Protein AF-A0A431HHY2-F1 (afdb_monomer)

Mean predicted aligned error: 12.93 Å

Solvent-accessible surface area (backbone atoms only — not comparable to full-atom values): 9020 Å² total; per-residue (Å²): 140,82,67,71,76,64,65,70,68,75,62,86,76,83,89,82,85,90,81,80,94,66,87,77,80,78,83,81,70,84,79,79,87,78,84,53,71,68,58,51,53,54,52,57,72,69,54,67,92,82,64,78,91,84,76,64,59,43,60,59,84,69,78,81,83,72,80,90,54,57,66,50,78,49,74,42,54,70,68,56,51,50,61,50,50,70,73,51,55,72,61,56,72,45,52,48,91,64,25,34,66,52,68,47,78,46,80,40,76,30,80,78,44,65,81,67,84,52,88,47,73,27,30,41,39,40,42,35,40,26,34,50,59,98,89,116

Sequence (136 aa):
MKKFHEFVADRQMQSNPDQALNPIQTKSEKDFWKATKPEILEFWKKLRSDSPILMKPIEYNHKGSTYGEDGIRITGSPQFIQSVLARLKEFLNFESPQTKLSVSYRETQSPSASQFGNTKTSYVFYLQTKKRGEGA

Secondary structure (DSSP, 8-state):
---THHHHHTTS----------------S-PPP---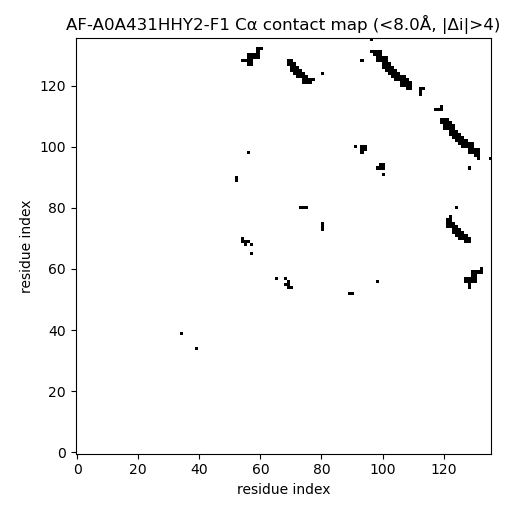HHHHHHHHHHS-TTPPP--PPBPTT--S--TTSSEEEEEE-HHHHHHHHTT-GGGGGG-SSSEEEEEEEEEEE-TTGGGS-S--EEEEEEEEEEEPPTT-

pLDDT: mean 80.5, std 20.32, range [36.81, 98.38]

Radius of gyration: 23.6 Å; Cα contacts (8 Å, |Δi|>4): 121; chains: 1; bounding box: 62×45×54 Å

Foldseek 3Di:
DDDCVVVVVPPPDDDDDDDDDDPDPPPPDPDDDDDDPVVVVVVVVPDDPPDADDADAAEPPDDDDCPPHDKDKDKFAPVVVVVVVVVVVSCVVLPDLFKHKDKDKDWDFDPVCVVPPDDGTMIMIMIHMHTDDPPD

Nearest PDB structures (foldseek):
  2z7c-assembly1_A  TM=3.523E-01  e=8.257E-01  Pyrococcus horikoshii
  6sjl-assembly1_D  TM=3.966E-01  e=1.282E+00  Escherichia coli
  7aih-assembly1_N  TM=1.757E-01  e=5.436E+00  Leishmania major

Structure (mmCIF, N/CA/C/O backbone):
data_AF-A0A431HHY2-F1
#
_entry.id   AF-A0A431HHY2-F1
#
loop_
_atom_site.group_PDB
_atom_site.id
_atom_site.type_symbol
_atom_site.label_atom_id
_atom_site.label_alt_id
_atom_site.label_comp_id
_atom_site.label_asym_id
_atom_site.label_entity_id
_atom_site.label_seq_id
_atom_site.pdbx_PDB_ins_code
_atom_site.Cartn_x
_atom_site.Cartn_y
_atom_site.Cartn_z
_atom_site.occupancy
_atom_site.B_iso_or_equiv
_atom_site.auth_seq_id
_atom_site.auth_comp_id
_atom_site.auth_asym_id
_atom_site.auth_atom_id
_atom_site.pdbx_PDB_model_num
ATOM 1 N N . MET A 1 1 ? 24.598 -33.243 7.941 1.00 45.44 1 MET A N 1
ATOM 2 C CA . MET A 1 1 ? 24.559 -31.788 7.670 1.00 45.44 1 MET A CA 1
ATOM 3 C C . MET A 1 1 ? 23.753 -31.123 8.775 1.00 45.44 1 MET A C 1
ATOM 5 O O . MET A 1 1 ? 22.600 -31.493 8.943 1.00 45.44 1 MET A O 1
ATOM 9 N N . LYS A 1 2 ? 24.365 -30.225 9.557 1.00 36.81 2 LYS A N 1
ATOM 10 C CA . LYS A 1 2 ? 23.725 -29.491 10.668 1.00 36.81 2 LYS A CA 1
ATOM 11 C C . LYS A 1 2 ? 23.334 -28.076 10.206 1.00 36.81 2 LYS A C 1
ATOM 13 O O . LYS A 1 2 ? 24.056 -27.503 9.392 1.00 36.8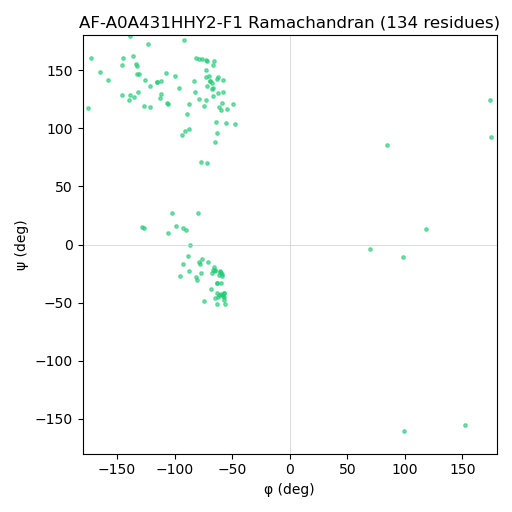1 2 LYS A O 1
ATOM 18 N N . LYS A 1 3 ? 22.211 -27.522 10.688 1.00 58.19 3 LYS A N 1
ATOM 19 C CA . LYS A 1 3 ? 21.771 -26.141 10.388 1.00 58.19 3 LYS A CA 1
ATOM 20 C C . LYS A 1 3 ? 22.483 -25.145 11.319 1.00 58.19 3 LYS A C 1
ATOM 22 O O . LYS A 1 3 ? 22.672 -25.408 12.498 1.00 58.19 3 LYS A O 1
ATOM 27 N N . PHE A 1 4 ? 22.876 -23.991 10.784 1.00 53.97 4 PHE A N 1
ATOM 28 C CA . PHE A 1 4 ? 23.831 -23.057 11.403 1.00 53.97 4 PHE A CA 1
ATOM 29 C C . PHE A 1 4 ? 23.360 -22.366 12.700 1.00 53.97 4 PHE A C 1
ATOM 31 O O . PHE A 1 4 ? 24.206 -21.965 13.493 1.00 53.97 4 PHE A O 1
ATOM 38 N N . HIS A 1 5 ? 22.053 -22.263 12.986 1.00 50.97 5 HIS A N 1
ATOM 39 C CA . HIS A 1 5 ? 21.617 -21.659 14.259 1.00 50.97 5 HIS A CA 1
ATOM 40 C C . HIS A 1 5 ? 21.996 -22.519 15.482 1.00 50.97 5 HIS A C 1
ATOM 42 O O . HIS A 1 5 ? 22.129 -21.986 16.579 1.00 50.97 5 HIS A O 1
ATOM 48 N N . GLU A 1 6 ? 22.179 -23.835 15.307 1.00 50.94 6 GLU A N 1
ATOM 49 C CA . GLU A 1 6 ? 22.596 -24.760 16.375 1.00 50.94 6 GLU A CA 1
ATOM 50 C C . GLU A 1 6 ? 24.101 -24.659 16.668 1.00 50.94 6 GLU A C 1
ATOM 52 O O . GLU A 1 6 ? 24.551 -25.054 17.733 1.00 50.94 6 GLU A O 1
ATOM 57 N N . PHE A 1 7 ? 24.896 -24.071 15.766 1.00 51.94 7 PHE A N 1
ATOM 58 C CA . PHE A 1 7 ? 26.325 -23.849 16.004 1.00 51.94 7 PHE A CA 1
ATOM 59 C C . PHE A 1 7 ? 26.596 -22.656 16.938 1.00 51.94 7 PHE A C 1
ATOM 61 O O . PHE A 1 7 ? 27.637 -22.604 17.586 1.00 51.94 7 PHE A O 1
ATOM 68 N N . VAL A 1 8 ? 25.672 -21.692 17.023 1.00 56.94 8 VAL A N 1
ATOM 69 C CA . VAL A 1 8 ? 25.882 -20.439 17.774 1.00 56.94 8 VAL A CA 1
ATOM 70 C C . VAL A 1 8 ? 25.498 -20.572 19.255 1.00 56.94 8 VAL A C 1
ATOM 72 O O . VAL A 1 8 ? 26.031 -19.844 20.087 1.00 56.94 8 VAL A O 1
ATOM 75 N N . ALA A 1 9 ? 24.635 -21.529 19.609 1.00 53.16 9 ALA A N 1
ATOM 76 C CA . ALA A 1 9 ? 24.238 -21.770 20.999 1.00 53.16 9 ALA A CA 1
ATOM 77 C C . ALA A 1 9 ? 25.260 -22.618 21.793 1.00 53.16 9 ALA A C 1
ATOM 79 O O . ALA A 1 9 ? 25.412 -22.418 22.994 1.00 53.16 9 ALA A O 1
ATOM 80 N N . ASP A 1 10 ? 26.023 -23.492 21.128 1.00 47.25 10 ASP A N 1
ATOM 81 C CA . ASP A 1 10 ? 26.823 -24.556 21.768 1.00 47.25 10 ASP A CA 1
ATOM 82 C C . ASP A 1 10 ? 28.290 -24.197 22.100 1.00 47.25 10 ASP A C 1
ATOM 84 O O . ASP A 1 10 ? 29.099 -25.075 22.399 1.00 47.25 10 ASP A O 1
ATOM 88 N N . ARG A 1 11 ? 28.686 -22.917 22.070 1.00 46.84 11 ARG A N 1
ATOM 89 C CA . ARG A 1 11 ? 30.054 -22.505 22.471 1.00 46.84 11 ARG A CA 1
ATOM 90 C C . ARG A 1 11 ? 30.135 -21.403 23.524 1.00 46.84 11 ARG A C 1
ATOM 92 O O . ARG A 1 11 ? 31.225 -20.905 23.798 1.00 46.84 11 ARG A O 1
ATOM 99 N N . GLN A 1 12 ? 29.036 -21.100 24.212 1.00 49.44 12 GLN A N 1
ATOM 100 C CA . GLN A 1 12 ? 29.130 -20.580 25.578 1.00 49.44 12 GLN A CA 1
ATOM 101 C C . GLN A 1 12 ? 29.448 -21.740 26.528 1.00 49.44 12 GLN A C 1
ATOM 103 O O . GLN A 1 12 ? 28.559 -22.165 27.238 1.00 49.44 12 GLN A O 1
ATOM 108 N N . MET A 1 13 ? 30.668 -22.287 26.486 1.00 49.50 13 MET A N 1
ATOM 109 C CA . MET A 1 13 ? 31.350 -23.021 27.572 1.00 49.50 13 MET A CA 1
ATOM 110 C C . MET A 1 13 ? 32.672 -23.573 27.016 1.00 49.50 13 MET A C 1
ATOM 112 O O . MET A 1 13 ? 32.691 -24.662 26.455 1.00 49.50 13 MET A O 1
ATOM 116 N N . GLN A 1 14 ? 33.772 -22.825 27.153 1.00 38.97 14 GLN A N 1
ATOM 117 C CA . GLN A 1 14 ? 35.093 -23.374 27.503 1.00 38.97 14 GLN A CA 1
ATOM 118 C C . GLN A 1 14 ? 36.112 -22.243 27.700 1.00 38.97 14 GLN A C 1
ATOM 120 O O . GLN A 1 14 ? 36.413 -21.461 26.805 1.00 38.97 14 GLN A O 1
ATOM 125 N N . SER A 1 15 ? 36.603 -22.175 28.930 1.00 43.41 15 SER A N 1
ATOM 126 C CA . SER A 1 15 ? 37.634 -21.302 29.477 1.00 43.41 15 SER A CA 1
ATOM 127 C C . SER A 1 15 ? 39.047 -21.820 29.175 1.00 43.41 15 SER A C 1
ATOM 129 O O . SER A 1 15 ? 39.320 -22.975 29.494 1.00 43.41 15 SER 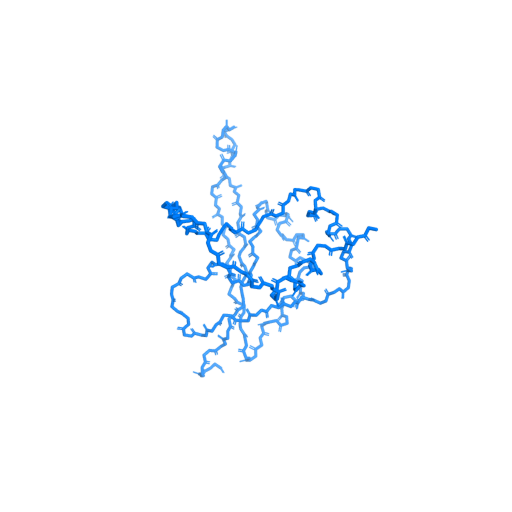A O 1
ATOM 131 N N . ASN A 1 16 ? 39.956 -20.968 28.678 1.00 43.62 16 ASN A N 1
ATOM 132 C CA . ASN A 1 16 ? 41.309 -20.814 29.245 1.00 43.62 16 ASN A CA 1
ATOM 133 C C . ASN A 1 16 ? 42.014 -19.531 28.730 1.00 43.62 16 ASN A C 1
ATOM 135 O O . ASN A 1 16 ? 41.722 -19.112 27.608 1.00 43.62 16 ASN A O 1
ATOM 139 N N . PRO A 1 17 ? 42.891 -18.899 29.541 1.00 47.94 17 PRO A N 1
ATOM 140 C CA . PRO A 1 17 ? 43.475 -17.582 29.305 1.00 47.94 17 PRO A CA 1
ATOM 141 C C . PRO A 1 17 ? 44.811 -17.671 28.546 1.00 47.94 17 PRO A C 1
ATOM 143 O O . PRO A 1 17 ? 45.329 -18.756 28.309 1.00 47.94 17 PRO A O 1
ATOM 146 N N . ASP A 1 18 ? 45.356 -16.503 28.215 1.00 44.78 18 ASP A N 1
ATOM 147 C CA . ASP A 1 18 ? 46.652 -16.254 27.573 1.00 44.78 18 ASP A CA 1
ATOM 148 C C . ASP A 1 18 ? 46.679 -16.347 26.045 1.00 44.78 18 ASP A C 1
ATOM 150 O O . ASP A 1 18 ? 47.104 -17.337 25.457 1.00 44.78 18 ASP A O 1
ATOM 154 N N . GLN A 1 19 ? 46.337 -15.227 25.397 1.00 39.62 19 GLN A N 1
ATOM 155 C CA . GLN A 1 19 ? 47.128 -14.716 24.277 1.00 39.62 19 GLN A CA 1
ATOM 156 C C . GLN A 1 19 ? 46.907 -13.213 24.053 1.00 39.62 19 GLN A C 1
ATOM 158 O O . GLN A 1 19 ? 45.824 -12.667 24.250 1.00 39.62 19 GLN A O 1
ATOM 163 N N . ALA A 1 20 ? 48.018 -12.566 23.714 1.00 39.31 20 ALA A N 1
ATOM 164 C CA . ALA A 1 20 ? 48.326 -11.153 23.850 1.00 39.31 20 ALA A CA 1
ATOM 165 C C . ALA A 1 20 ? 47.486 -10.182 22.999 1.00 39.31 20 ALA A C 1
ATOM 167 O O . ALA A 1 20 ? 46.931 -10.518 21.955 1.00 39.31 20 ALA A O 1
ATOM 168 N N . LEU A 1 21 ? 47.464 -8.940 23.489 1.00 44.41 21 LEU A N 1
ATOM 169 C CA . LEU A 1 21 ? 46.784 -7.749 22.986 1.00 44.41 21 LEU A CA 1
ATOM 170 C C . LEU A 1 21 ? 46.995 -7.517 21.479 1.00 44.41 21 LEU A C 1
ATOM 172 O O . LEU A 1 21 ? 48.018 -6.980 21.060 1.00 44.41 21 LEU A O 1
ATOM 176 N N . ASN A 1 22 ? 45.975 -7.830 20.681 1.00 40.47 22 ASN A N 1
ATOM 177 C CA . ASN A 1 22 ? 45.767 -7.208 19.377 1.00 40.47 22 ASN A CA 1
ATOM 178 C C . ASN A 1 22 ? 44.769 -6.054 19.549 1.00 40.47 22 ASN A C 1
ATOM 180 O O . ASN A 1 22 ? 43.751 -6.250 20.221 1.00 40.47 22 ASN A O 1
ATOM 184 N N . PRO A 1 23 ? 45.018 -4.862 18.974 1.00 42.12 23 PRO A N 1
ATOM 185 C CA . PRO A 1 23 ? 44.074 -3.760 19.061 1.00 42.12 23 PRO A CA 1
ATOM 186 C C . PRO A 1 23 ? 42.755 -4.201 18.429 1.00 42.12 23 PRO A C 1
ATOM 188 O O . PRO A 1 23 ? 42.683 -4.525 17.243 1.00 42.12 23 PRO A O 1
ATOM 191 N N . ILE A 1 24 ? 41.727 -4.259 19.274 1.00 44.75 24 ILE A N 1
ATOM 192 C CA . ILE A 1 24 ? 40.357 -4.603 18.926 1.00 44.75 24 ILE A CA 1
ATOM 193 C C . ILE A 1 24 ? 39.929 -3.639 17.821 1.00 44.75 24 ILE A C 1
ATOM 195 O O . ILE A 1 24 ? 39.646 -2.470 18.077 1.00 44.75 24 ILE A O 1
ATOM 199 N N . GLN A 1 25 ? 39.885 -4.129 16.581 1.00 47.50 25 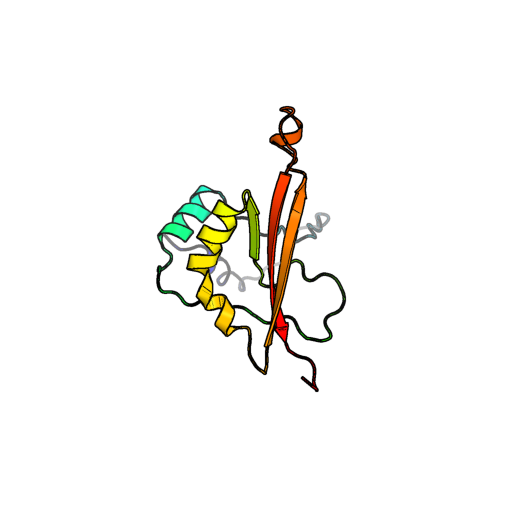GLN A N 1
ATOM 200 C CA . GLN A 1 25 ? 39.078 -3.508 15.544 1.00 47.50 25 GLN A CA 1
ATOM 201 C C . GLN A 1 25 ? 37.636 -3.621 16.023 1.00 47.50 25 GLN A C 1
ATOM 203 O O . GLN A 1 25 ? 36.991 -4.661 15.884 1.00 47.50 25 GLN A O 1
ATOM 208 N N . THR A 1 26 ? 37.142 -2.562 16.653 1.00 44.72 26 THR A N 1
ATOM 209 C CA . THR A 1 26 ? 35.729 -2.396 16.959 1.00 44.72 26 THR A CA 1
ATOM 210 C C . THR A 1 26 ? 34.996 -2.294 15.630 1.00 44.72 26 THR A C 1
ATOM 212 O O . THR A 1 26 ? 34.812 -1.210 15.084 1.00 44.72 26 THR A O 1
ATOM 215 N N . LYS A 1 27 ? 34.607 -3.445 15.077 1.00 49.28 27 LYS A N 1
ATOM 216 C CA . LYS A 1 27 ? 33.673 -3.547 13.959 1.00 49.28 27 LYS A CA 1
ATOM 217 C C . LYS A 1 27 ? 32.278 -3.207 14.494 1.00 49.28 27 LYS A C 1
ATOM 219 O O . LYS A 1 27 ? 31.437 -4.074 14.709 1.00 49.28 27 LYS A O 1
ATOM 224 N N . SER A 1 28 ? 32.083 -1.936 14.827 1.00 60.03 28 SER A N 1
ATOM 225 C CA . SER A 1 28 ? 30.801 -1.369 15.216 1.00 60.03 28 SER A CA 1
ATOM 226 C C . SER A 1 28 ? 30.076 -0.916 13.957 1.00 60.03 28 SER A C 1
ATOM 228 O O . SER A 1 28 ? 30.399 0.135 13.422 1.00 60.03 28 SER A O 1
ATOM 230 N N . GLU A 1 29 ? 29.147 -1.741 13.484 1.00 56.75 29 GLU A N 1
ATOM 231 C CA . GLU A 1 29 ? 27.825 -1.368 12.959 1.00 56.75 29 GLU A CA 1
ATOM 232 C C . GLU A 1 29 ? 27.182 -2.638 12.389 1.00 56.75 29 GLU A C 1
ATOM 234 O O . GLU A 1 29 ? 27.781 -3.376 11.612 1.00 56.75 29 GLU A O 1
ATOM 239 N N . LYS A 1 30 ? 25.983 -2.969 12.875 1.00 60.91 30 LYS A N 1
ATOM 240 C CA . LYS A 1 30 ? 25.226 -4.141 12.430 1.00 60.91 30 LYS A CA 1
ATOM 241 C C . LYS A 1 30 ? 24.862 -3.948 10.960 1.00 60.91 30 LYS A C 1
ATOM 243 O O . LYS A 1 30 ? 23.947 -3.183 10.669 1.00 60.91 30 LYS A O 1
ATOM 248 N N . ASP A 1 31 ? 25.530 -4.659 10.060 1.00 74.19 31 ASP A N 1
ATOM 249 C CA . ASP A 1 31 ? 25.090 -4.752 8.670 1.00 74.19 31 ASP A CA 1
ATOM 250 C C . ASP A 1 31 ? 23.636 -5.245 8.648 1.00 74.19 31 ASP A C 1
ATOM 252 O O . ASP A 1 31 ? 23.318 -6.345 9.114 1.00 74.19 31 ASP A O 1
ATOM 256 N N . PHE A 1 32 ? 22.725 -4.407 8.152 1.00 84.25 32 PHE A N 1
ATOM 257 C CA . PHE A 1 32 ? 21.337 -4.805 7.963 1.00 84.25 32 PHE A CA 1
ATOM 258 C C . PHE A 1 32 ? 21.283 -5.954 6.955 1.00 84.25 32 PHE A C 1
ATOM 260 O O . PHE A 1 32 ? 21.864 -5.885 5.870 1.00 84.25 32 PHE A O 1
ATOM 267 N N . TRP A 1 33 ? 20.566 -7.018 7.308 1.00 90.88 33 TRP A N 1
ATOM 268 C CA . TRP A 1 33 ? 20.393 -8.156 6.416 1.00 90.88 33 TRP A CA 1
ATOM 269 C C . TRP A 1 33 ? 19.635 -7.757 5.138 1.00 90.88 33 TRP A C 1
ATOM 271 O O . TRP A 1 33 ? 18.683 -6.975 5.180 1.00 90.88 33 TRP A O 1
ATOM 281 N N . LYS A 1 34 ? 20.034 -8.337 4.000 1.00 93.44 34 LYS A N 1
ATOM 282 C CA . LYS A 1 34 ? 19.404 -8.134 2.691 1.00 93.44 34 LYS A CA 1
ATOM 283 C C . LYS A 1 34 ? 19.324 -9.455 1.926 1.00 93.44 34 LYS A C 1
ATOM 285 O O . LYS A 1 34 ? 20.352 -10.074 1.676 1.00 93.44 34 LYS A O 1
ATOM 290 N N . ALA A 1 35 ? 18.121 -9.839 1.498 1.00 95.06 35 ALA A N 1
ATOM 291 C CA . ALA A 1 35 ? 17.927 -10.975 0.596 1.00 95.06 35 ALA A CA 1
ATOM 292 C C . ALA A 1 35 ? 18.380 -10.673 -0.838 1.00 95.06 35 ALA A C 1
ATOM 294 O O . ALA A 1 35 ? 18.263 -9.551 -1.345 1.00 95.06 35 ALA A O 1
ATOM 295 N N . THR A 1 36 ? 18.815 -11.718 -1.530 1.00 97.06 36 THR A N 1
ATOM 296 C CA . THR A 1 36 ? 19.036 -11.729 -2.974 1.00 97.06 36 THR A CA 1
ATOM 297 C C . THR A 1 36 ? 17.715 -11.892 -3.739 1.00 97.06 36 THR A C 1
ATOM 299 O O . THR A 1 36 ? 16.709 -12.378 -3.221 1.00 97.06 36 THR A O 1
ATOM 302 N N . LYS A 1 37 ? 17.700 -11.509 -5.023 1.00 97.56 37 LYS A N 1
ATOM 303 C CA . LYS A 1 37 ? 16.514 -11.667 -5.885 1.00 97.56 37 LYS A CA 1
ATOM 304 C C . LYS A 1 37 ? 16.028 -13.128 -5.985 1.00 97.56 37 LYS A C 1
ATOM 306 O O . LYS A 1 37 ? 14.817 -13.318 -5.884 1.00 97.56 37 LYS A O 1
ATOM 311 N N . PRO A 1 38 ? 16.895 -14.147 -6.180 1.00 98.38 38 PRO A N 1
ATOM 312 C CA . PRO A 1 38 ? 16.455 -15.543 -6.197 1.00 98.38 38 PRO A CA 1
ATOM 313 C C . PRO A 1 38 ? 15.748 -15.966 -4.906 1.00 98.38 38 PRO A C 1
ATOM 315 O O . PRO A 1 38 ? 14.668 -16.545 -4.984 1.00 98.38 38 PRO A O 1
ATOM 318 N N . GLU A 1 39 ? 16.293 -15.598 -3.742 1.00 97.88 39 GLU A N 1
ATOM 319 C CA . GLU A 1 39 ? 15.692 -15.904 -2.436 1.00 97.88 39 GLU A CA 1
ATOM 320 C C . GLU A 1 39 ? 14.309 -15.258 -2.281 1.00 97.88 39 GLU A C 1
ATOM 322 O O . GLU A 1 39 ? 13.367 -15.918 -1.850 1.00 97.88 39 GLU A O 1
ATOM 327 N N . ILE A 1 40 ? 14.150 -13.993 -2.694 1.00 97.75 40 ILE A N 1
ATOM 328 C CA . ILE A 1 40 ? 12.857 -13.286 -2.651 1.00 97.75 40 ILE A CA 1
ATOM 329 C C . ILE A 1 40 ? 11.821 -13.984 -3.539 1.00 97.75 40 ILE A C 1
ATOM 331 O O . ILE A 1 40 ? 10.676 -14.170 -3.130 1.00 97.75 40 ILE A O 1
ATOM 335 N N . LEU A 1 41 ? 12.202 -14.371 -4.760 1.00 98.12 41 LEU A N 1
ATOM 336 C CA . LEU A 1 41 ? 11.290 -15.038 -5.692 1.00 98.12 41 LEU A CA 1
ATOM 337 C C . LEU A 1 41 ? 10.907 -16.441 -5.214 1.00 98.12 41 LEU A C 1
ATOM 339 O O . LEU A 1 41 ? 9.758 -16.847 -5.381 1.00 98.12 41 LEU A O 1
ATOM 343 N N . GLU A 1 42 ? 11.846 -17.184 -4.631 1.00 98.06 42 GLU A N 1
ATOM 344 C CA . GLU A 1 42 ? 11.569 -18.489 -4.033 1.00 98.06 42 GLU A CA 1
ATOM 345 C C . GLU A 1 42 ? 10.637 -18.359 -2.823 1.00 98.06 42 GLU A C 1
ATOM 347 O O . GLU A 1 42 ? 9.655 -19.094 -2.729 1.00 98.06 42 GLU A O 1
ATOM 352 N N . PHE A 1 43 ? 10.906 -17.398 -1.936 1.00 97.06 43 PHE A N 1
ATOM 353 C CA . PHE A 1 43 ? 10.038 -17.074 -0.808 1.00 97.06 43 PHE A CA 1
ATOM 354 C C . PHE A 1 43 ? 8.620 -16.738 -1.277 1.00 97.06 43 PHE A C 1
ATOM 356 O O . PHE A 1 43 ? 7.664 -17.353 -0.810 1.00 97.06 43 PHE A O 1
ATOM 363 N N . TRP A 1 44 ? 8.478 -15.833 -2.251 1.00 96.38 44 TRP A N 1
ATOM 364 C CA . TRP A 1 44 ? 7.171 -15.409 -2.756 1.00 96.38 44 TRP A CA 1
ATOM 365 C C . TRP A 1 44 ? 6.375 -16.586 -3.337 1.00 96.38 44 TRP A C 1
ATOM 367 O O . TRP A 1 44 ? 5.200 -16.745 -3.023 1.00 96.38 44 TRP A O 1
ATOM 377 N N . LYS A 1 45 ? 7.010 -17.480 -4.104 1.00 97.00 45 LYS A N 1
ATOM 378 C CA . LYS A 1 45 ? 6.342 -18.681 -4.647 1.00 97.00 45 LYS A CA 1
ATOM 379 C C . LYS A 1 45 ? 5.808 -19.633 -3.573 1.00 97.00 45 LYS A C 1
ATOM 381 O O . LYS A 1 45 ? 4.885 -20.389 -3.854 1.00 97.00 45 LYS A O 1
ATOM 386 N N . LYS A 1 46 ? 6.407 -19.632 -2.380 1.00 97.06 46 LYS A N 1
ATOM 387 C CA . LYS A 1 46 ? 6.014 -20.493 -1.255 1.00 97.06 46 LYS A CA 1
ATOM 388 C C . LYS A 1 46 ? 4.934 -19.868 -0.368 1.00 97.06 46 LYS A C 1
ATOM 390 O O . LYS A 1 46 ? 4.416 -20.559 0.507 1.00 97.06 46 LYS A O 1
ATOM 395 N N . LEU A 1 47 ? 4.606 -18.587 -0.558 1.00 95.56 47 LEU A N 1
ATOM 3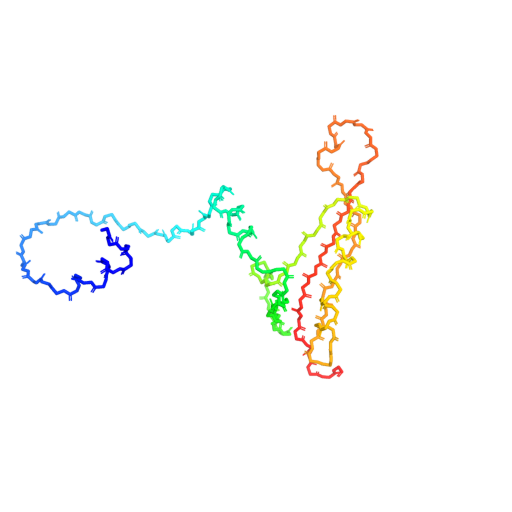96 C CA . LEU A 1 47 ? 3.538 -17.936 0.195 1.00 95.56 47 LEU A CA 1
ATOM 397 C C . LEU A 1 47 ? 2.183 -18.531 -0.177 1.00 95.56 47 LEU A C 1
ATOM 399 O O . LEU A 1 47 ? 1.887 -18.777 -1.347 1.00 95.56 47 LEU A O 1
ATOM 403 N N . ARG A 1 48 ? 1.335 -18.725 0.832 1.00 94.69 48 ARG A N 1
ATOM 404 C CA . ARG A 1 48 ? -0.053 -19.110 0.602 1.00 94.69 48 ARG A CA 1
ATOM 405 C C . ARG A 1 48 ? -0.827 -17.921 0.043 1.00 94.69 48 ARG A C 1
ATOM 407 O O . ARG A 1 48 ? -0.721 -16.811 0.558 1.00 94.69 48 ARG A O 1
ATOM 414 N N . SER A 1 49 ? -1.647 -18.168 -0.971 1.00 90.38 49 SER A N 1
ATOM 415 C CA . SER A 1 49 ? -2.473 -17.136 -1.606 1.00 90.38 49 SER A CA 1
ATOM 416 C C . SER A 1 49 ? -3.638 -16.647 -0.740 1.00 90.38 49 SER A C 1
ATOM 418 O O . SER A 1 49 ? -4.231 -15.627 -1.063 1.00 90.38 49 SER A O 1
ATOM 420 N N . ASP A 1 50 ? -3.982 -17.378 0.320 1.00 92.62 50 ASP A N 1
ATOM 421 C CA . ASP A 1 50 ? -5.095 -17.098 1.235 1.00 92.62 50 ASP A CA 1
ATOM 422 C C . ASP A 1 50 ? -4.638 -16.545 2.594 1.00 92.62 50 ASP A C 1
ATOM 424 O O . ASP A 1 50 ? -5.428 -16.470 3.533 1.00 92.62 50 ASP A O 1
ATOM 428 N N . SER A 1 51 ? -3.354 -16.195 2.731 1.00 91.44 51 SER A N 1
ATOM 429 C CA . SER A 1 51 ? -2.866 -15.566 3.959 1.00 91.44 51 SER A CA 1
ATOM 430 C C . SER A 1 51 ? -3.481 -14.172 4.112 1.00 91.44 51 SER A C 1
ATOM 432 O O . SER A 1 51 ? -3.374 -13.379 3.174 1.00 91.44 51 SER A O 1
ATOM 434 N N . PRO A 1 52 ? -4.093 -13.860 5.270 1.00 93.12 52 PRO A N 1
ATOM 435 C CA . PRO A 1 52 ? -4.709 -12.562 5.491 1.00 93.12 52 PRO A CA 1
ATOM 436 C C . PRO A 1 52 ? -3.652 -11.464 5.534 1.00 93.12 52 PRO A C 1
ATOM 438 O O . PRO A 1 52 ? -2.492 -11.688 5.901 1.00 93.12 52 PRO A O 1
ATOM 441 N N . ILE A 1 53 ? -4.073 -10.250 5.206 1.00 94.12 53 ILE A N 1
ATOM 442 C CA . ILE A 1 53 ? -3.222 -9.074 5.324 1.00 94.12 53 ILE A CA 1
ATOM 443 C C . ILE A 1 53 ? -3.106 -8.716 6.805 1.00 94.12 53 ILE A C 1
ATOM 445 O O . ILE A 1 53 ? -4.090 -8.390 7.464 1.00 94.12 53 ILE A O 1
ATOM 449 N N . LEU A 1 54 ? -1.882 -8.747 7.329 1.00 93.81 54 LEU A N 1
ATOM 450 C CA . LEU A 1 54 ? -1.568 -8.314 8.688 1.00 93.81 54 LEU A CA 1
ATOM 451 C C . LEU A 1 54 ? -0.848 -6.973 8.615 1.00 93.81 54 LEU A C 1
ATOM 453 O O . LEU A 1 54 ? 0.205 -6.871 7.991 1.00 93.81 54 LEU A O 1
ATOM 457 N N . MET A 1 55 ? -1.426 -5.952 9.242 1.00 94.19 55 MET A N 1
ATOM 458 C CA . MET A 1 55 ? -0.903 -4.591 9.208 1.00 94.19 55 MET A CA 1
ATOM 459 C C . MET A 1 55 ? -0.944 -3.983 10.608 1.00 94.19 55 MET A C 1
ATOM 461 O O . MET A 1 55 ? -1.990 -3.988 11.260 1.00 94.19 55 MET A O 1
ATOM 465 N N . LYS A 1 56 ? 0.188 -3.462 11.079 1.00 95.31 56 LYS A N 1
ATOM 466 C CA . LYS A 1 56 ? 0.304 -2.785 12.372 1.00 95.31 56 LYS A CA 1
ATOM 467 C C . LYS A 1 56 ? -0.024 -1.297 12.223 1.00 95.31 56 LYS A C 1
ATOM 469 O O . LYS A 1 56 ? 0.648 -0.604 11.459 1.00 95.31 56 LYS A O 1
ATOM 474 N N . PRO A 1 57 ? -1.041 -0.778 12.937 1.00 95.25 57 PRO A N 1
ATOM 475 C CA . PRO A 1 57 ? -1.358 0.642 12.889 1.00 95.25 57 PRO A CA 1
ATOM 476 C C . PRO A 1 57 ? -0.273 1.500 13.525 1.00 95.25 57 PRO A C 1
ATOM 478 O O . PRO A 1 57 ? 0.145 1.247 14.653 1.00 95.25 57 PRO A O 1
ATOM 481 N N . ILE A 1 58 ? 0.103 2.568 12.826 1.00 94.44 58 ILE A N 1
ATOM 482 C CA . ILE A 1 58 ? 0.97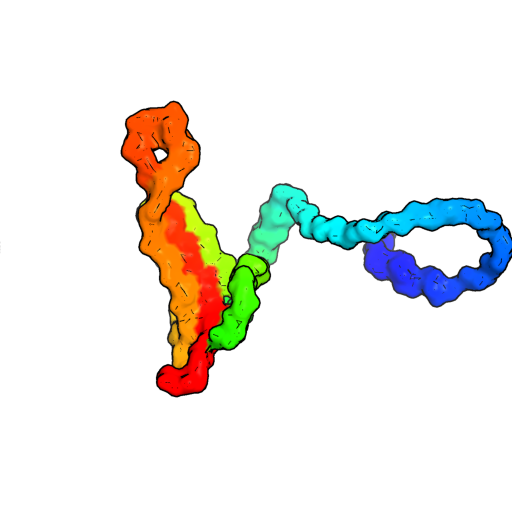5 3.612 13.362 1.00 94.44 58 ILE A CA 1
ATOM 483 C C . ILE A 1 58 ? 0.222 4.335 14.483 1.00 94.44 58 ILE A C 1
ATOM 485 O O . ILE A 1 58 ? -0.951 4.694 14.326 1.00 94.44 58 ILE A O 1
ATOM 489 N N . GLU A 1 59 ? 0.893 4.563 15.610 1.00 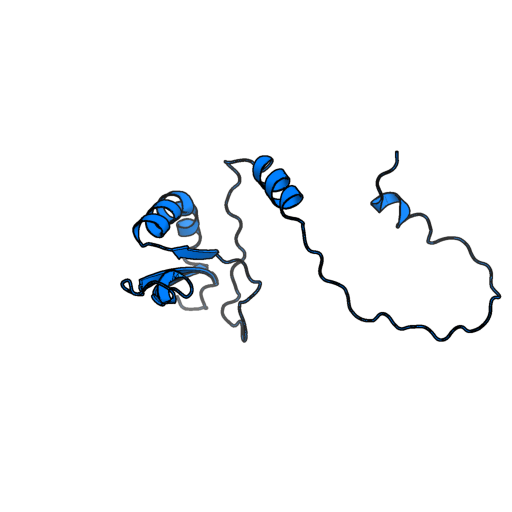93.38 59 GLU A N 1
ATOM 490 C CA . GLU A 1 59 ? 0.314 5.273 16.750 1.00 93.38 59 GLU A CA 1
ATOM 491 C C . GLU A 1 59 ? -0.152 6.682 16.361 1.00 93.38 59 GLU A C 1
ATOM 493 O O . GLU A 1 59 ? 0.504 7.389 15.592 1.00 93.38 59 GLU A O 1
ATOM 498 N N . TYR A 1 60 ? -1.285 7.116 16.920 1.00 87.75 60 TYR A N 1
ATOM 499 C CA . TYR A 1 60 ? -1.898 8.406 16.583 1.00 87.75 60 TYR A CA 1
ATOM 500 C C . TYR A 1 60 ? -0.947 9.592 16.820 1.00 87.75 60 TYR A C 1
ATOM 502 O O . TYR A 1 60 ? -0.837 10.485 15.982 1.00 87.75 60 TYR A O 1
ATOM 510 N N . ASN A 1 61 ? -0.217 9.557 17.936 1.00 87.81 61 ASN A N 1
ATOM 511 C CA . ASN A 1 61 ? 0.703 10.613 18.358 1.00 87.81 61 ASN A CA 1
ATOM 512 C C . ASN A 1 61 ? 2.137 10.420 17.837 1.00 87.81 61 ASN A C 1
ATOM 514 O O . ASN A 1 61 ? 3.052 11.082 18.334 1.00 87.81 61 ASN A O 1
ATOM 518 N N . HIS A 1 62 ? 2.359 9.514 16.876 1.00 87.25 62 HIS A N 1
ATOM 519 C CA . HIS A 1 62 ? 3.692 9.280 16.323 1.00 87.25 62 HIS A CA 1
ATOM 520 C C . HIS A 1 62 ? 4.271 10.564 15.724 1.00 87.25 62 HIS A C 1
ATOM 522 O O . HIS A 1 62 ? 3.622 11.249 14.929 1.00 87.25 62 HIS A O 1
ATOM 528 N N . LYS A 1 63 ? 5.516 10.876 16.092 1.00 86.69 63 LYS A N 1
ATOM 529 C CA . LYS A 1 63 ? 6.269 12.021 15.575 1.00 86.69 63 LYS A CA 1
ATOM 530 C C . LYS A 1 63 ? 7.472 11.519 14.788 1.00 86.69 63 LYS A C 1
ATOM 532 O O . LYS A 1 63 ? 8.162 10.601 15.216 1.00 86.69 63 LYS A O 1
ATOM 537 N N . GLY A 1 64 ? 7.759 12.179 13.671 1.00 87.88 64 GLY A N 1
ATOM 538 C CA . GLY A 1 64 ? 8.880 11.836 12.799 1.00 87.88 64 GLY A CA 1
ATOM 539 C C . GLY A 1 64 ? 8.461 11.007 11.588 1.00 87.88 64 GLY A C 1
ATOM 540 O O . GLY A 1 64 ? 7.307 11.031 11.161 1.00 87.88 64 GLY A O 1
ATOM 541 N N . SER A 1 65 ? 9.436 10.324 10.991 1.00 86.75 65 SER A N 1
ATOM 542 C CA . SER A 1 65 ? 9.223 9.538 9.778 1.00 86.75 65 SER A CA 1
ATOM 543 C C . SER A 1 65 ? 8.367 8.303 10.064 1.00 86.75 65 SER A C 1
ATOM 545 O O . SER A 1 65 ? 8.550 7.640 11.081 1.00 86.75 65 SER A O 1
ATOM 547 N N . THR A 1 66 ? 7.462 7.976 9.144 1.00 88.50 66 THR A N 1
ATOM 548 C CA . THR A 1 66 ? 6.731 6.696 9.113 1.00 88.50 66 THR A CA 1
ATOM 549 C C . THR A 1 66 ? 7.366 5.712 8.126 1.00 88.50 66 THR A C 1
ATOM 551 O O . THR A 1 66 ? 6.737 4.746 7.695 1.00 88.50 66 THR A O 1
ATOM 554 N N . TYR A 1 67 ? 8.605 5.987 7.706 1.00 84.50 67 TYR A N 1
ATOM 555 C CA . TYR A 1 67 ? 9.384 5.106 6.849 1.00 84.50 67 TYR A CA 1
ATOM 556 C C . TYR A 1 67 ? 9.848 3.880 7.641 1.00 84.50 67 TYR A C 1
ATOM 558 O O . TYR A 1 67 ? 10.504 4.028 8.667 1.00 84.50 67 TYR A O 1
ATOM 566 N N . GLY A 1 68 ? 9.526 2.685 7.145 1.00 83.19 68 GLY A N 1
ATOM 567 C CA . GLY A 1 68 ? 9.783 1.415 7.835 1.00 83.19 68 GLY A CA 1
ATOM 568 C C . GLY A 1 68 ? 8.569 0.854 8.579 1.00 83.19 68 GLY A C 1
ATOM 569 O O . GLY A 1 68 ? 8.596 -0.313 8.951 1.00 83.19 68 GLY A O 1
ATOM 570 N N . GLU A 1 69 ? 7.503 1.644 8.727 1.00 94.06 69 GLU A N 1
ATOM 571 C CA . GLU A 1 69 ? 6.200 1.163 9.195 1.00 94.06 69 GLU A CA 1
ATOM 572 C C . GLU A 1 69 ? 5.461 0.402 8.087 1.00 94.06 69 GLU A C 1
ATOM 574 O O . GLU A 1 69 ? 5.713 0.616 6.893 1.00 94.06 69 GLU A O 1
ATOM 579 N N . ASP A 1 70 ? 4.496 -0.433 8.476 1.00 96.31 70 ASP A N 1
ATOM 580 C CA . ASP A 1 70 ? 3.694 -1.209 7.532 1.00 96.31 70 ASP A CA 1
ATOM 581 C C . ASP A 1 70 ? 2.960 -0.280 6.550 1.00 96.31 70 ASP A C 1
ATOM 583 O O . ASP A 1 70 ? 2.171 0.600 6.919 1.00 96.31 70 ASP A O 1
ATOM 587 N N . GLY A 1 71 ? 3.219 -0.471 5.259 1.00 95.25 71 GLY A N 1
ATOM 588 C CA . GLY A 1 71 ? 2.661 0.377 4.220 1.00 95.25 71 GLY A CA 1
ATOM 589 C C . GLY A 1 71 ? 2.951 -0.119 2.815 1.00 95.25 71 GLY A C 1
ATOM 590 O O . GLY A 1 71 ? 3.873 -0.896 2.570 1.00 95.25 71 GLY A O 1
ATOM 591 N N . ILE A 1 72 ? 2.150 0.366 1.873 1.00 96.06 72 ILE A N 1
ATOM 592 C CA . ILE A 1 72 ? 2.265 0.040 0.456 1.00 96.06 72 ILE A CA 1
ATOM 593 C C . ILE A 1 72 ? 2.483 1.319 -0.348 1.00 96.06 72 ILE A C 1
ATOM 595 O O . ILE A 1 72 ? 1.795 2.323 -0.160 1.00 96.06 72 ILE A O 1
ATOM 599 N N . ARG A 1 73 ? 3.416 1.246 -1.303 1.00 96.00 73 ARG A N 1
ATOM 600 C CA . ARG A 1 73 ? 3.598 2.224 -2.377 1.00 96.00 73 ARG A CA 1
ATOM 601 C C . ARG A 1 73 ? 3.462 1.514 -3.720 1.00 96.00 73 ARG A C 1
ATOM 603 O O . ARG A 1 73 ? 4.280 0.660 -4.046 1.00 96.00 73 ARG A O 1
ATOM 610 N N . ILE A 1 74 ? 2.476 1.909 -4.518 1.00 96.62 74 ILE A N 1
ATOM 611 C CA . ILE A 1 74 ? 2.285 1.417 -5.889 1.00 96.62 74 ILE A CA 1
ATOM 612 C C . ILE A 1 74 ? 2.564 2.577 -6.839 1.00 96.62 74 ILE A C 1
ATOM 614 O O . ILE A 1 74 ? 2.025 3.666 -6.658 1.00 96.62 74 ILE A O 1
ATOM 618 N N . THR A 1 75 ? 3.402 2.363 -7.850 1.00 95.25 75 THR A N 1
ATOM 619 C CA . THR A 1 75 ? 3.716 3.370 -8.874 1.00 95.25 75 THR A CA 1
ATOM 620 C C . THR A 1 75 ? 3.458 2.828 -10.268 1.00 95.25 75 THR A C 1
ATOM 622 O O . THR A 1 75 ? 3.781 1.671 -10.531 1.00 95.25 75 THR A O 1
ATOM 625 N N . GLY A 1 76 ? 2.944 3.656 -11.173 1.00 92.94 76 GLY A N 1
ATOM 626 C CA . GLY A 1 76 ? 2.708 3.261 -12.561 1.00 92.94 76 GLY A CA 1
ATOM 627 C C . GLY A 1 76 ? 1.563 4.027 -13.210 1.00 92.94 76 GLY A C 1
ATOM 628 O O . GLY A 1 76 ? 1.235 5.141 -12.803 1.00 92.94 76 GLY A O 1
ATOM 629 N N . SER A 1 77 ? 0.957 3.418 -14.228 1.00 92.88 77 SER A N 1
ATOM 630 C CA . SER A 1 77 ? -0.233 3.963 -14.882 1.00 92.88 77 SER A CA 1
ATOM 631 C C . SER A 1 77 ? -1.475 3.849 -13.985 1.00 92.88 77 SER A C 1
ATOM 633 O O . SER A 1 77 ? -1.531 2.971 -13.114 1.00 92.88 77 SER A O 1
ATOM 635 N N . PRO A 1 78 ? -2.513 4.677 -14.209 1.00 94.50 78 PRO A N 1
ATOM 636 C CA . PRO A 1 78 ? -3.768 4.563 -13.473 1.00 94.50 78 PRO A CA 1
ATOM 637 C C . PRO A 1 78 ? -4.411 3.181 -13.596 1.00 94.50 78 PRO A C 1
ATOM 639 O O . PRO A 1 78 ? -4.861 2.623 -12.599 1.00 94.50 78 PRO A O 1
ATOM 642 N N . GLN A 1 79 ? -4.393 2.593 -14.794 1.00 95.69 79 GLN A N 1
ATOM 643 C CA . GLN A 1 79 ? -4.971 1.276 -15.067 1.00 95.69 79 GLN A CA 1
ATOM 644 C C . GLN A 1 79 ? -4.256 0.182 -14.269 1.00 95.69 79 GLN A C 1
ATOM 646 O O . GLN A 1 79 ? -4.904 -0.686 -13.683 1.00 95.69 79 GLN A O 1
ATOM 651 N N . PHE A 1 80 ? -2.922 0.247 -14.190 1.00 96.25 80 PHE A N 1
ATOM 652 C CA . PHE A 1 80 ? -2.144 -0.686 -13.383 1.00 96.25 80 PHE A CA 1
ATOM 653 C C . PHE A 1 80 ? -2.494 -0.555 -11.899 1.00 96.25 80 PHE A C 1
ATOM 655 O O . PHE A 1 80 ? -2.856 -1.552 -11.273 1.00 96.25 80 PHE A O 1
ATOM 662 N N . ILE A 1 81 ? -2.466 0.666 -11.355 1.00 97.38 81 ILE A N 1
ATOM 663 C CA . ILE A 1 81 ? -2.785 0.921 -9.943 1.00 97.38 81 ILE A CA 1
ATOM 664 C C . ILE A 1 81 ? -4.189 0.406 -9.608 1.00 97.38 81 ILE A C 1
ATOM 666 O O . ILE A 1 81 ? -4.345 -0.346 -8.650 1.00 97.38 81 ILE A O 1
ATOM 670 N N . GLN A 1 82 ? -5.193 0.725 -10.427 1.00 97.19 82 GLN A N 1
ATOM 671 C CA . GLN A 1 82 ? -6.565 0.245 -10.237 1.00 97.19 82 GLN A CA 1
ATOM 672 C C . GLN A 1 82 ? -6.648 -1.287 -10.247 1.00 97.19 82 GLN A C 1
ATOM 674 O O . GLN A 1 82 ? -7.304 -1.873 -9.386 1.00 97.19 82 GLN A O 1
ATOM 679 N N . SER A 1 83 ? -5.946 -1.951 -11.171 1.00 98.06 83 SER A N 1
ATOM 680 C CA . SER A 1 83 ? -5.934 -3.417 -11.252 1.00 98.06 83 SER A CA 1
ATOM 681 C C . SER A 1 83 ? -5.328 -4.083 -10.009 1.00 98.06 83 SER A C 1
ATOM 683 O O . SER A 1 83 ? -5.784 -5.156 -9.600 1.00 98.06 83 SER A O 1
ATOM 685 N N . VAL A 1 84 ? -4.335 -3.443 -9.380 1.00 97.69 84 VAL A N 1
ATOM 686 C CA . VAL A 1 84 ? -3.733 -3.902 -8.123 1.00 97.69 84 VAL A CA 1
ATOM 687 C C . VAL A 1 84 ? -4.685 -3.634 -6.958 1.00 97.69 84 VAL A C 1
ATOM 689 O O . VAL A 1 84 ? -4.991 -4.556 -6.208 1.00 97.69 84 VAL A O 1
ATOM 692 N N . LEU A 1 85 ? -5.233 -2.419 -6.840 1.00 97.06 85 LEU A N 1
ATOM 693 C CA . LEU A 1 85 ? -6.170 -2.064 -5.764 1.00 97.06 85 LEU A CA 1
ATOM 694 C C . LEU A 1 85 ? -7.433 -2.930 -5.764 1.00 97.06 85 LEU A C 1
ATOM 696 O O . LEU A 1 85 ? -7.933 -3.279 -4.699 1.00 97.06 85 LEU A O 1
ATOM 700 N N . ALA A 1 86 ? -7.907 -3.360 -6.937 1.00 97.12 86 ALA A N 1
ATOM 701 C CA . ALA A 1 86 ? -9.028 -4.290 -7.045 1.00 97.12 86 ALA A CA 1
ATOM 702 C C . ALA A 1 86 ? -8.779 -5.634 -6.331 1.00 97.12 86 ALA A C 1
ATOM 704 O O . ALA A 1 86 ? -9.737 -6.265 -5.888 1.00 97.12 86 ALA A O 1
ATOM 705 N N . ARG A 1 87 ? -7.513 -6.054 -6.200 1.00 95.62 87 ARG A N 1
ATOM 706 C CA . ARG A 1 87 ? -7.085 -7.279 -5.497 1.00 95.62 87 ARG A CA 1
ATOM 707 C C . ARG A 1 87 ? -6.724 -7.033 -4.034 1.00 95.62 87 ARG A C 1
ATOM 709 O O . ARG A 1 87 ? -6.680 -7.974 -3.258 1.00 95.62 87 ARG A O 1
ATOM 716 N N . LEU A 1 88 ? -6.494 -5.779 -3.658 1.00 95.75 88 LEU A N 1
ATOM 717 C CA . LEU A 1 88 ? -6.084 -5.364 -2.317 1.00 95.75 88 LEU A CA 1
ATOM 718 C C . LEU A 1 88 ? -7.255 -4.775 -1.508 1.00 95.75 88 LEU A C 1
ATOM 720 O O . LEU A 1 88 ? -7.056 -3.953 -0.618 1.00 95.75 88 LEU A O 1
ATOM 724 N N . LYS A 1 89 ? -8.498 -5.181 -1.802 1.00 95.56 89 LYS A N 1
ATOM 725 C CA . LYS A 1 89 ? -9.695 -4.666 -1.112 1.00 95.56 89 LYS A CA 1
ATOM 726 C C . LYS A 1 89 ? -9.757 -5.034 0.370 1.00 95.56 89 LYS A C 1
ATOM 728 O O . LYS A 1 89 ? -10.417 -4.331 1.123 1.00 95.56 89 LYS A O 1
ATOM 733 N N . GLU A 1 90 ? -9.049 -6.078 0.798 1.00 95.25 90 GLU A N 1
ATOM 734 C CA . GLU A 1 90 ? -8.963 -6.468 2.211 1.00 95.25 90 GLU A CA 1
ATOM 735 C C . GLU A 1 90 ? -8.398 -5.344 3.096 1.00 95.25 90 GLU A C 1
ATOM 737 O O . GLU A 1 90 ? -8.767 -5.247 4.263 1.00 95.25 90 GLU A O 1
ATOM 742 N N . PHE A 1 91 ? -7.606 -4.412 2.540 1.00 96.56 91 PHE A N 1
ATOM 743 C CA . PHE A 1 91 ? -7.145 -3.249 3.303 1.00 96.56 91 PHE A CA 1
ATOM 744 C C . PHE A 1 91 ? -8.280 -2.359 3.819 1.00 96.56 91 PHE A C 1
ATOM 746 O O . PHE A 1 91 ? -8.089 -1.661 4.810 1.00 96.56 91 PHE A O 1
ATOM 753 N N . LEU A 1 92 ? -9.462 -2.393 3.193 1.00 96.31 92 LEU A N 1
ATOM 754 C CA . LEU A 1 92 ? -10.627 -1.640 3.663 1.00 96.31 92 LEU A CA 1
ATOM 755 C C . LEU A 1 92 ? -11.054 -2.057 5.079 1.00 96.31 92 LEU A C 1
ATOM 757 O O . LEU A 1 92 ? -11.617 -1.236 5.792 1.00 96.31 92 LEU A O 1
ATOM 761 N N . ASN A 1 93 ? -10.710 -3.269 5.529 1.00 95.81 93 ASN A N 1
ATOM 762 C CA . ASN A 1 93 ? -10.973 -3.725 6.898 1.00 95.81 93 ASN A CA 1
ATOM 763 C C . ASN A 1 93 ? -10.189 -2.931 7.960 1.00 95.81 93 ASN A C 1
ATOM 765 O O . ASN A 1 93 ? -10.556 -2.942 9.132 1.00 95.81 93 ASN A O 1
ATOM 769 N N . PHE A 1 94 ? -9.118 -2.232 7.568 1.00 96.00 94 PHE A N 1
ATOM 770 C CA . PHE A 1 94 ? -8.360 -1.353 8.463 1.00 96.00 94 PHE A CA 1
ATOM 771 C C . PHE A 1 94 ? -8.941 0.069 8.544 1.00 96.00 94 PHE A C 1
ATOM 773 O O . PHE A 1 94 ? -8.416 0.896 9.293 1.00 96.00 94 PHE A O 1
ATOM 7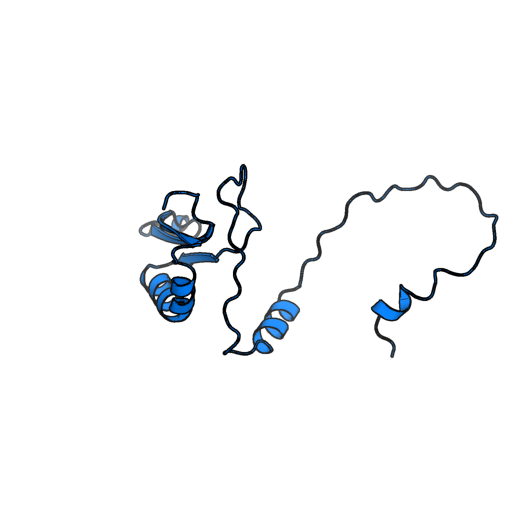80 N N . GLU A 1 95 ? -10.024 0.361 7.824 1.00 95.81 95 GLU A N 1
ATOM 781 C CA . GLU A 1 95 ? -10.863 1.537 8.051 1.00 95.81 95 GLU A CA 1
ATOM 782 C C . GLU A 1 95 ? -11.980 1.153 9.035 1.00 95.81 95 GLU A C 1
ATOM 784 O O . GLU A 1 95 ? -12.981 0.547 8.665 1.00 95.81 95 GLU A O 1
ATOM 789 N N . SER A 1 96 ? -11.795 1.471 10.315 1.00 94.25 96 SER A N 1
ATOM 790 C CA . SER A 1 96 ? -12.695 1.069 11.405 1.00 94.25 96 SER A CA 1
ATOM 791 C C . SER A 1 96 ? -12.892 2.222 12.400 1.00 94.25 96 SER A C 1
ATOM 793 O O . SER A 1 96 ? -12.299 3.287 12.223 1.00 94.25 96 SER A O 1
ATOM 795 N N . PRO A 1 97 ? -13.692 2.078 13.468 1.00 93.94 97 PRO A N 1
ATOM 796 C CA . PRO A 1 97 ? -13.716 3.071 14.544 1.00 93.94 97 PRO A CA 1
ATOM 797 C C . PRO A 1 97 ? -12.388 3.179 15.317 1.00 93.94 97 PRO A C 1
ATOM 799 O O . PRO A 1 97 ? -12.106 4.210 15.913 1.00 93.94 97 PRO A O 1
ATOM 802 N N . GLN A 1 98 ? -11.537 2.149 15.303 1.00 93.56 98 GLN A N 1
ATOM 803 C CA . GLN A 1 98 ? -10.263 2.139 16.038 1.00 93.56 98 GLN A CA 1
ATOM 804 C C . GLN A 1 98 ? -9.074 2.563 15.165 1.00 93.56 98 GLN A C 1
ATOM 806 O O . GLN A 1 98 ? -8.071 3.081 15.664 1.00 93.56 98 GLN A O 1
ATOM 811 N N . THR A 1 99 ? -9.168 2.355 13.853 1.00 95.75 99 THR A N 1
ATOM 812 C CA . THR A 1 99 ? -8.088 2.593 12.887 1.00 95.75 99 THR A CA 1
ATOM 813 C C . THR A 1 99 ? -8.589 3.345 11.660 1.00 95.75 99 THR A C 1
ATOM 815 O O . THR A 1 99 ? -9.762 3.286 11.314 1.00 95.75 99 THR A O 1
ATOM 818 N N . LYS A 1 100 ? -7.702 4.060 10.975 1.00 95.56 100 LYS A N 1
ATOM 819 C CA . LYS A 1 100 ? -8.004 4.736 9.710 1.00 95.56 100 LYS A CA 1
ATOM 820 C C . LYS A 1 100 ? -6.930 4.450 8.676 1.00 95.56 100 LYS A C 1
ATOM 822 O O . LYS A 1 100 ? -5.741 4.388 9.011 1.00 95.56 100 LYS A O 1
ATOM 827 N N . LEU A 1 101 ? -7.330 4.374 7.416 1.00 95.94 101 LEU A N 1
ATOM 828 C CA . LEU A 1 101 ? -6.404 4.331 6.302 1.00 95.94 101 LEU A CA 1
ATOM 829 C C . LEU A 1 101 ? -5.887 5.741 6.007 1.00 95.94 101 LEU A C 1
ATOM 831 O O . LEU A 1 101 ? -6.623 6.697 5.776 1.00 95.94 101 LEU A O 1
ATOM 835 N N . SER A 1 102 ? -4.569 5.872 5.995 1.00 95.00 102 SER A N 1
ATOM 836 C CA . SER A 1 102 ? -3.860 7.044 5.504 1.00 95.00 102 SER A CA 1
ATOM 837 C C . SER A 1 102 ? -3.505 6.795 4.041 1.00 95.00 102 SER A C 1
ATOM 839 O O . SER A 1 102 ? -2.477 6.181 3.751 1.00 95.00 102 SER A O 1
ATOM 841 N N . VAL A 1 103 ? -4.361 7.256 3.128 1.00 96.25 103 VAL A N 1
ATOM 842 C CA . VAL A 1 103 ? -4.195 7.069 1.679 1.00 96.25 103 VAL A CA 1
ATOM 843 C C . VAL A 1 103 ? -3.796 8.360 0.970 1.00 96.25 103 VAL A C 1
ATOM 845 O O . VAL A 1 103 ? -4.192 9.455 1.363 1.00 96.25 103 VAL A O 1
ATOM 848 N N . SER A 1 104 ? -3.016 8.240 -0.101 1.00 96.88 104 SER A N 1
ATOM 849 C CA . SER A 1 104 ? -2.713 9.349 -1.010 1.00 96.88 104 SER A CA 1
ATOM 850 C C . SER A 1 104 ? -2.581 8.818 -2.428 1.00 96.88 104 SER A C 1
ATOM 852 O O . SER A 1 104 ? -1.826 7.876 -2.658 1.00 96.88 104 SER A O 1
ATOM 854 N N . TYR A 1 105 ? -3.289 9.428 -3.378 1.00 97.12 105 TYR A N 1
ATOM 855 C CA . TYR A 1 105 ? -3.174 9.111 -4.796 1.00 97.12 105 TYR A CA 1
ATOM 856 C C . TYR A 1 105 ? -2.890 10.390 -5.574 1.00 97.12 105 TYR A C 1
ATOM 858 O O . TYR A 1 105 ? -3.678 11.332 -5.518 1.00 97.12 105 TYR A O 1
ATOM 866 N N . ARG A 1 106 ? -1.750 10.449 -6.265 1.00 95.44 106 ARG A N 1
ATOM 867 C CA . ARG A 1 106 ? -1.340 11.656 -6.988 1.00 95.44 106 ARG A CA 1
ATOM 868 C C . ARG A 1 106 ? -0.596 11.351 -8.274 1.00 95.44 106 ARG A C 1
ATOM 870 O O . ARG A 1 106 ? 0.062 10.316 -8.406 1.00 95.44 106 ARG A O 1
ATOM 877 N N . GLU A 1 107 ? -0.673 12.310 -9.181 1.00 93.62 107 GLU A N 1
ATOM 878 C CA . GLU A 1 107 ? 0.180 12.390 -10.355 1.00 93.62 107 GLU A CA 1
ATOM 879 C C . GLU A 1 107 ? 1.620 12.747 -9.954 1.00 93.62 107 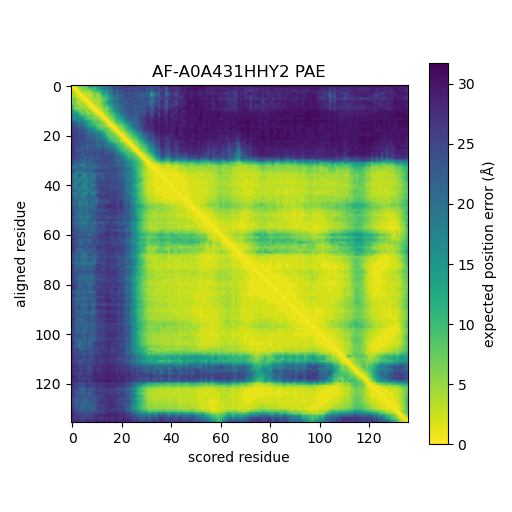GLU A C 1
ATOM 881 O O . GLU A 1 107 ? 1.857 13.479 -8.990 1.00 93.62 107 GLU A O 1
ATOM 886 N N . THR A 1 108 ? 2.598 12.203 -10.671 1.00 90.38 108 THR A N 1
ATOM 887 C CA . THR A 1 108 ? 4.022 12.486 -10.494 1.00 90.38 108 THR A CA 1
ATOM 888 C C . THR A 1 108 ? 4.739 12.459 -11.835 1.00 90.38 108 THR A C 1
ATOM 890 O O . THR A 1 108 ? 4.290 11.841 -12.797 1.00 90.38 108 THR A O 1
ATOM 893 N N . GLN A 1 109 ? 5.912 13.078 -11.886 1.00 85.88 109 GLN A N 1
ATOM 894 C CA . GLN A 1 109 ? 6.790 12.943 -13.038 1.00 85.88 109 GLN A CA 1
ATOM 895 C C . GLN A 1 109 ? 7.366 11.526 -13.110 1.00 85.88 109 GLN A C 1
ATOM 897 O O . GLN A 1 109 ? 7.712 10.937 -12.083 1.00 85.88 109 GLN A O 1
ATOM 902 N N . SER A 1 110 ? 7.472 10.988 -14.323 1.00 80.06 110 SER A N 1
ATOM 903 C CA . SER A 1 110 ? 8.152 9.719 -14.591 1.00 80.06 110 SER A CA 1
ATOM 904 C C . SER A 1 110 ? 9.643 9.956 -14.869 1.00 80.06 110 SER A C 1
ATOM 906 O O . SER A 1 110 ? 9.972 10.518 -15.919 1.00 80.06 110 SER A O 1
ATOM 908 N N . PRO A 1 111 ? 10.568 9.509 -13.993 1.00 73.56 111 PRO A N 1
ATOM 909 C CA . PRO A 1 111 ? 11.998 9.699 -14.227 1.00 73.56 111 PRO A CA 1
ATOM 910 C C . PRO A 1 111 ? 12.486 8.964 -15.482 1.00 73.56 111 PRO A C 1
ATOM 912 O O . PRO A 1 111 ? 13.346 9.471 -16.190 1.00 73.56 111 PRO A O 1
ATOM 915 N N . SER A 1 112 ? 11.902 7.809 -15.810 1.00 72.00 112 SER A N 1
ATOM 916 C CA . SER A 1 112 ? 12.282 7.012 -16.983 1.00 72.00 112 SER A CA 1
ATOM 917 C C . SER A 1 112 ? 11.677 7.525 -18.292 1.00 72.00 112 SER A C 1
ATOM 919 O O . SER A 1 112 ? 12.307 7.406 -19.337 1.00 72.00 112 SER A O 1
ATOM 921 N N . ALA A 1 113 ? 10.489 8.141 -18.261 1.00 62.59 113 ALA A N 1
ATOM 922 C CA . ALA A 1 113 ? 9.888 8.733 -19.463 1.00 62.59 113 ALA A CA 1
ATOM 923 C C . ALA A 1 113 ? 10.501 10.098 -19.819 1.00 62.59 113 ALA A C 1
ATOM 925 O O . ALA A 1 113 ? 10.351 10.563 -20.948 1.00 62.59 113 ALA A O 1
ATOM 926 N N . SER A 1 114 ? 11.231 10.720 -18.884 1.00 57.25 114 SER A N 1
ATOM 927 C CA . SER A 1 114 ? 11.952 11.976 -19.126 1.00 57.25 114 SER A CA 1
ATOM 928 C C . SER A 1 114 ? 13.001 11.866 -20.242 1.00 57.25 114 SER A C 1
ATOM 930 O O . SER A 1 114 ? 13.275 12.858 -20.911 1.00 57.25 114 SER A O 1
ATOM 932 N N . GLN A 1 115 ? 13.515 10.659 -20.505 1.00 59.94 115 GLN A N 1
ATOM 933 C CA . GLN A 1 115 ? 14.494 10.392 -21.562 1.00 59.94 115 GLN A CA 1
ATOM 934 C C . GLN A 1 115 ? 13.899 10.350 -22.984 1.00 59.94 115 GLN A C 1
ATOM 936 O O . GLN A 1 115 ? 14.665 10.381 -23.941 1.00 59.94 115 GLN A O 1
ATOM 941 N N . PHE A 1 116 ? 12.567 10.301 -23.152 1.00 58.84 116 PHE A N 1
ATOM 942 C CA . PHE A 1 116 ? 11.937 9.957 -24.442 1.00 58.84 116 PHE A CA 1
ATOM 943 C C . PHE A 1 116 ? 10.871 10.946 -24.950 1.00 58.84 116 PHE A C 1
ATOM 945 O O . PHE A 1 116 ? 10.109 10.612 -25.852 1.00 58.84 116 PHE A O 1
ATOM 952 N N . GLY A 1 117 ? 10.782 12.160 -24.396 1.00 55.91 117 GLY A N 1
ATOM 953 C CA . GLY A 1 117 ? 9.968 13.252 -24.967 1.00 55.91 117 GLY A CA 1
ATOM 954 C C . GLY A 1 117 ? 8.437 13.096 -24.908 1.00 55.91 117 GLY A C 1
ATOM 955 O O . GLY A 1 117 ? 7.730 14.035 -25.264 1.00 55.91 117 GLY A O 1
ATOM 956 N N . ASN A 1 118 ? 7.912 11.965 -24.425 1.00 56.12 118 ASN A N 1
ATOM 957 C CA . ASN A 1 118 ? 6.475 11.735 -24.247 1.00 56.12 118 ASN A CA 1
ATOM 958 C C . ASN A 1 118 ? 5.930 12.348 -22.946 1.00 56.12 118 ASN A C 1
ATOM 960 O O . ASN A 1 118 ? 6.679 12.644 -22.009 1.00 56.12 118 ASN A O 1
ATOM 964 N N . THR A 1 119 ? 4.606 12.547 -22.899 1.00 60.22 119 THR A N 1
ATOM 965 C CA . THR A 1 119 ? 3.882 13.131 -21.760 1.00 60.22 119 THR A CA 1
ATOM 966 C C . THR A 1 119 ? 4.282 12.450 -20.449 1.00 60.22 119 THR A C 1
ATOM 968 O O . THR A 1 119 ? 4.199 11.237 -20.266 1.00 60.22 119 THR A O 1
ATOM 971 N N . LYS A 1 120 ? 4.804 13.288 -19.550 1.00 69.31 120 LYS A N 1
ATOM 972 C CA . LYS A 1 120 ? 5.739 12.983 -18.457 1.00 69.31 120 LYS A CA 1
ATOM 973 C C . LYS A 1 120 ? 5.070 12.379 -17.225 1.00 69.31 120 LYS A C 1
ATOM 975 O O . LYS A 1 120 ? 5.557 12.563 -16.111 1.00 69.31 120 LYS A O 1
ATOM 980 N N . THR A 1 121 ? 3.950 11.701 -17.401 1.00 78.00 121 THR A N 1
ATOM 981 C CA . THR A 1 121 ? 3.012 11.469 -16.312 1.00 78.00 121 THR A CA 1
ATOM 982 C C . THR A 1 121 ? 3.065 10.020 -15.839 1.00 78.00 121 THR A C 1
ATOM 984 O O . THR A 1 121 ? 2.845 9.076 -16.592 1.00 78.00 121 THR A O 1
ATOM 987 N N . SER A 1 122 ? 3.367 9.848 -14.558 1.00 90.25 122 SER A N 1
ATOM 988 C CA . SER A 1 122 ? 3.196 8.613 -13.798 1.00 90.25 122 SER A CA 1
ATOM 989 C C . SER A 1 122 ? 2.304 8.909 -12.597 1.00 90.25 122 SER A C 1
ATOM 991 O O . SER A 1 122 ? 1.965 10.058 -12.322 1.00 90.25 122 SER A O 1
ATOM 993 N N . TYR A 1 123 ? 1.914 7.880 -11.862 1.00 94.38 123 TYR A N 1
ATOM 994 C CA . TYR A 1 123 ? 1.104 8.037 -10.669 1.00 94.38 123 TYR A CA 1
ATOM 995 C C . TYR A 1 123 ? 1.676 7.227 -9.520 1.00 94.38 123 TYR A C 1
ATOM 997 O O . TYR A 1 123 ? 2.353 6.214 -9.716 1.00 94.38 123 TYR A O 1
ATOM 1005 N N . VAL A 1 124 ? 1.396 7.684 -8.304 1.00 96.44 124 VAL A N 1
ATOM 1006 C CA . VAL A 1 124 ? 1.768 6.986 -7.078 1.00 96.44 124 VAL A CA 1
ATOM 1007 C C . VAL A 1 124 ? 0.584 6.909 -6.129 1.00 96.44 124 VAL A C 1
ATOM 1009 O O . VAL A 1 124 ? -0.071 7.915 -5.858 1.00 96.44 124 VAL A O 1
ATOM 1012 N N . PHE A 1 125 ? 0.342 5.708 -5.618 1.00 97.75 125 PHE A N 1
ATOM 1013 C CA . PHE A 1 125 ? -0.614 5.424 -4.563 1.00 97.75 125 PHE A CA 1
ATOM 1014 C C . PHE A 1 125 ? 0.137 4.987 -3.304 1.00 97.75 125 PHE A C 1
ATOM 1016 O O . PHE A 1 125 ? 0.952 4.063 -3.359 1.00 97.75 125 PHE A O 1
ATOM 1023 N N . TYR A 1 126 ? -0.138 5.652 -2.188 1.00 96.88 126 TYR A N 1
ATOM 1024 C CA . TYR A 1 126 ? 0.355 5.303 -0.860 1.00 96.88 126 TYR A CA 1
ATOM 1025 C C . TYR A 1 126 ? -0.801 4.833 0.013 1.00 96.88 126 TYR A C 1
ATOM 1027 O O . TYR A 1 126 ? -1.874 5.438 -0.011 1.00 96.88 126 TYR A O 1
ATOM 1035 N N . LEU A 1 127 ? -0.548 3.805 0.818 1.00 96.75 127 LEU A N 1
ATOM 1036 C CA . LEU A 1 127 ? -1.460 3.317 1.845 1.00 96.75 127 LEU A CA 1
ATOM 1037 C C . LEU A 1 127 ? -0.676 2.971 3.106 1.00 96.75 127 LEU A C 1
ATOM 1039 O O . LEU A 1 127 ? 0.299 2.223 3.054 1.00 96.75 127 LEU A O 1
ATOM 1043 N N . GLN A 1 128 ? -1.130 3.510 4.230 1.00 96.50 128 GLN A N 1
ATOM 1044 C CA . GLN A 1 128 ? -0.711 3.146 5.584 1.00 96.50 128 GLN A CA 1
ATOM 1045 C C . GLN A 1 128 ? -1.957 3.042 6.473 1.00 96.50 128 GLN A C 1
ATOM 1047 O O . GLN A 1 128 ? -3.001 3.591 6.125 1.00 96.50 128 GLN A O 1
ATOM 1052 N N . THR A 1 129 ? -1.856 2.386 7.627 1.00 95.81 129 THR A N 1
ATOM 1053 C CA . THR A 1 129 ? -2.921 2.356 8.636 1.00 95.81 129 THR A CA 1
ATOM 1054 C C . THR A 1 129 ? -2.438 3.052 9.895 1.00 95.81 129 THR A C 1
ATOM 1056 O O . THR A 1 129 ? -1.265 2.965 10.262 1.00 95.81 129 THR A O 1
ATOM 1059 N N . LYS A 1 130 ? -3.323 3.821 10.520 1.00 95.25 130 LYS A N 1
ATOM 1060 C CA . LYS A 1 130 ? -3.036 4.607 11.722 1.00 95.25 130 LYS A CA 1
ATOM 1061 C C . LYS A 1 130 ? -4.118 4.340 12.750 1.00 95.25 130 LYS A C 1
ATOM 1063 O O . LYS A 1 130 ? -5.280 4.179 12.378 1.00 95.25 130 LYS A O 1
ATOM 1068 N N . LYS A 1 131 ? -3.780 4.355 14.037 1.00 95.19 131 LYS A N 1
ATOM 1069 C CA . LYS A 1 131 ? -4.812 4.429 15.075 1.00 95.19 131 LYS A CA 1
ATOM 1070 C C . LYS A 1 131 ? -5.593 5.736 14.931 1.00 95.19 131 LYS A C 1
ATOM 1072 O O . LYS A 1 131 ? -5.031 6.774 14.557 1.00 95.19 131 LYS A O 1
ATOM 1077 N N . ARG A 1 132 ? -6.894 5.693 15.208 1.00 91.31 132 ARG A N 1
ATOM 1078 C CA . ARG A 1 132 ? -7.675 6.918 15.398 1.00 91.31 132 ARG A CA 1
ATOM 1079 C C . ARG A 1 132 ? -7.300 7.551 16.735 1.00 91.31 132 ARG A C 1
ATOM 1081 O O . ARG A 1 132 ? -6.969 6.845 17.683 1.00 91.31 132 ARG A O 1
ATOM 1088 N N . GLY A 1 133 ? -7.290 8.880 16.775 1.00 82.62 133 GLY A N 1
ATOM 1089 C CA . GLY A 1 133 ? -7.138 9.612 18.029 1.00 82.62 133 GLY A CA 1
ATOM 1090 C C . GLY A 1 133 ? -8.412 9.507 18.861 1.00 82.62 133 GLY A C 1
ATOM 1091 O O . GLY A 1 133 ? -9.483 9.238 18.317 1.00 82.62 133 GLY A O 1
ATOM 1092 N N . GLU A 1 134 ? -8.294 9.724 20.166 1.00 69.69 134 GLU A N 1
ATOM 1093 C CA . GLU A 1 134 ? -9.448 9.823 21.059 1.00 69.69 134 GLU A CA 1
ATOM 1094 C C . GLU A 1 134 ? -10.321 11.015 20.620 1.00 69.69 134 GLU A C 1
ATOM 1096 O O . GLU A 1 134 ? -9.844 12.149 20.576 1.00 69.69 134 GLU A O 1
ATOM 1101 N N . GLY A 1 135 ? -11.575 10.749 20.231 1.00 60.25 135 GLY A N 1
ATOM 1102 C CA . GLY A 1 135 ? -12.548 11.766 19.800 1.00 60.25 135 GLY A CA 1
ATOM 1103 C C . GLY A 1 135 ? -13.072 11.651 18.361 1.00 60.25 135 GLY A C 1
ATOM 1104 O O . GLY A 1 135 ? -13.663 12.613 17.875 1.00 60.25 135 GLY A O 1
ATOM 1105 N N . ALA A 1 136 ? -12.839 10.524 17.678 1.00 47.44 136 ALA A N 1
ATOM 1106 C CA . ALA A 1 136 ? -13.398 10.225 16.353 1.00 47.44 136 ALA A CA 1
ATOM 1107 C C . ALA A 1 136 ? -14.688 9.397 16.425 1.00 47.44 136 ALA A C 1
ATOM 1109 O O . ALA A 1 136 ? -14.767 8.517 17.312 1.00 47.44 136 ALA A O 1
#